Protein AF-A0A0F9SIY9-F1 (afdb_monomer_lite)

Sequence (123 aa):
MNRGTLQSNPRPRRVAKISLRRLQAEVAPWSAHNFPGLTSADNLIGVTEELGELAHAHLKHHQGRLTNEEYSALAQDAIGDILVFLAGYCNSRGFDLEALTAKVWDEVKRRDYTSGKKIVRPA

Organism: NCBI:txid412755

Secondary structure (DSSP, 8-state):
--------PPPPP--PPP-HHHHHHHHHHHHHHHSTT--HHHHHHHHHHHHHHHHHHHHHHHTT-S-HHHHHHHHHHHHHHHHHHHHHHHHHHT--HHHHHHHHHHHHTT-BTTTTBS-----

pLDDT: mean 89.0, std 16.75, range [40.06, 98.88]

Radius of gyration: 21.29 Å; chains: 1; bounding box: 70×49×48 Å

Structure (mmCIF, N/CA/C/O backbone):
data_AF-A0A0F9SIY9-F1
#
_entry.id   AF-A0A0F9SIY9-F1
#
loop_
_atom_site.group_PDB
_atom_site.id
_atom_site.type_symbol
_atom_site.label_atom_id
_atom_site.label_alt_id
_atom_site.label_comp_id
_atom_site.label_asym_id
_atom_site.label_entity_id
_atom_site.label_seq_id
_atom_site.pdbx_PDB_ins_code
_atom_site.Cartn_x
_atom_site.Cartn_y
_atom_site.Cartn_z
_atom_site.occupancy
_atom_site.B_iso_or_equiv
_atom_site.auth_seq_id
_atom_site.auth_comp_id
_atom_site.auth_asym_id
_atom_site.auth_atom_id
_atom_site.pdbx_PDB_model_num
ATOM 1 N N . MET A 1 1 ? 57.031 -4.741 25.112 1.00 43.06 1 MET A N 1
ATOM 2 C CA . MET A 1 1 ? 56.178 -4.270 23.996 1.00 43.06 1 MET A CA 1
ATOM 3 C C . MET A 1 1 ? 54.778 -4.826 24.210 1.00 43.06 1 MET A C 1
ATOM 5 O O . MET A 1 1 ? 54.648 -6.006 24.501 1.00 43.06 1 MET A O 1
ATOM 9 N N . ASN A 1 2 ? 53.777 -3.948 24.248 1.00 40.06 2 ASN A N 1
ATOM 10 C CA . ASN A 1 2 ? 52.494 -4.152 24.924 1.00 40.06 2 ASN A CA 1
ATOM 11 C C . ASN A 1 2 ? 51.360 -4.414 23.908 1.00 40.06 2 ASN A C 1
ATOM 13 O O . ASN A 1 2 ? 51.192 -3.631 22.983 1.00 40.06 2 ASN A O 1
ATOM 17 N N . ARG A 1 3 ? 50.622 -5.512 24.134 1.00 46.97 3 ARG A N 1
ATOM 18 C CA . ARG A 1 3 ? 49.216 -5.833 23.790 1.00 46.97 3 ARG A CA 1
ATOM 19 C C . ARG A 1 3 ? 48.651 -5.351 22.441 1.00 46.97 3 ARG A C 1
ATOM 21 O O . ARG A 1 3 ? 48.157 -4.235 22.326 1.00 46.97 3 ARG A O 1
ATOM 28 N N . GLY A 1 4 ? 48.563 -6.280 21.486 1.00 42.06 4 GLY A N 1
ATOM 29 C CA . GLY A 1 4 ? 47.621 -6.194 20.368 1.00 42.06 4 GLY A CA 1
ATOM 30 C C . GLY A 1 4 ? 46.188 -6.412 20.859 1.00 42.06 4 GLY A C 1
ATOM 31 O O . GLY A 1 4 ? 45.851 -7.472 21.384 1.00 42.06 4 GLY A O 1
ATOM 32 N N . THR A 1 5 ? 45.356 -5.388 20.731 1.00 51.88 5 THR A N 1
ATOM 33 C CA . THR A 1 5 ? 43.915 -5.437 20.970 1.00 51.88 5 THR A CA 1
ATOM 34 C C . THR A 1 5 ? 43.235 -6.227 19.852 1.00 51.88 5 THR A C 1
ATOM 36 O O . THR A 1 5 ? 43.220 -5.812 18.696 1.00 51.88 5 THR A O 1
ATOM 39 N N . LEU A 1 6 ? 42.649 -7.374 20.202 1.00 51.16 6 LEU A N 1
ATOM 40 C CA . LEU A 1 6 ? 41.670 -8.070 19.368 1.00 51.16 6 LEU A CA 1
ATOM 41 C C . LEU A 1 6 ? 40.463 -7.143 19.179 1.00 51.16 6 LEU A C 1
ATOM 43 O O . LEU A 1 6 ? 39.681 -6.944 20.109 1.00 51.16 6 LEU A O 1
ATOM 47 N N . GLN A 1 7 ? 40.318 -6.559 17.988 1.00 54.00 7 GLN A N 1
ATOM 48 C CA . GLN A 1 7 ? 39.063 -5.935 17.580 1.00 54.00 7 GLN A CA 1
ATOM 49 C C . GLN A 1 7 ? 38.010 -7.041 17.480 1.00 54.00 7 GLN A C 1
ATOM 51 O O . GLN A 1 7 ? 38.071 -7.913 16.613 1.00 54.00 7 GLN A O 1
ATOM 56 N N . SER A 1 8 ? 37.067 -7.041 18.418 1.00 55.59 8 SER A N 1
ATOM 57 C CA . SER A 1 8 ? 35.898 -7.902 18.364 1.00 55.59 8 SER A CA 1
ATOM 58 C C . SER A 1 8 ? 35.028 -7.466 17.189 1.00 55.59 8 SER A C 1
ATOM 60 O O . SER A 1 8 ? 34.493 -6.360 17.151 1.00 55.59 8 SER A O 1
ATOM 62 N N . ASN A 1 9 ? 34.899 -8.355 16.209 1.00 52.03 9 ASN A N 1
ATOM 63 C CA . ASN A 1 9 ? 34.002 -8.170 15.078 1.00 52.03 9 ASN A CA 1
ATOM 64 C C . ASN A 1 9 ? 32.560 -8.050 15.622 1.00 52.03 9 ASN A C 1
ATOM 66 O O . ASN A 1 9 ? 32.114 -8.967 16.329 1.00 52.03 9 ASN A O 1
ATOM 70 N N . PRO A 1 10 ? 31.822 -6.950 15.380 1.00 61.59 10 PRO A N 1
ATOM 71 C CA . PRO A 1 10 ? 30.460 -6.828 15.878 1.00 61.59 10 PRO A CA 1
ATOM 72 C C . PRO A 1 10 ? 29.599 -7.907 15.219 1.00 61.59 10 PRO A C 1
ATOM 74 O O . PRO A 1 10 ? 29.568 -8.040 13.996 1.00 61.59 10 PRO A O 1
ATOM 77 N N . ARG A 1 11 ? 28.906 -8.711 16.036 1.00 55.41 11 ARG A N 1
ATOM 78 C CA . ARG A 1 11 ? 27.967 -9.716 15.521 1.00 55.41 11 ARG A CA 1
ATOM 79 C C . ARG A 1 11 ? 26.933 -9.007 14.640 1.00 55.41 11 ARG A C 1
ATOM 81 O O . ARG A 1 11 ? 26.441 -7.953 15.056 1.00 55.41 11 ARG A O 1
ATOM 88 N N . PRO A 1 12 ? 26.564 -9.570 13.477 1.00 56.28 12 PRO A N 1
ATOM 89 C CA . PRO A 1 12 ? 25.530 -8.982 12.639 1.00 56.28 12 PRO A CA 1
ATOM 90 C C . PRO A 1 12 ? 24.263 -8.799 13.477 1.00 56.28 12 PRO A C 1
ATOM 92 O O . PRO A 1 12 ? 23.778 -9.746 14.107 1.00 56.28 12 PRO A O 1
ATOM 95 N N . ARG A 1 13 ? 23.755 -7.559 13.539 1.00 62.22 13 ARG A N 1
ATOM 96 C CA . ARG A 1 13 ? 22.482 -7.265 14.202 1.00 62.22 13 ARG A CA 1
ATOM 97 C C . ARG A 1 13 ? 21.427 -8.143 13.543 1.00 62.22 13 ARG A C 1
ATOM 99 O O . ARG A 1 13 ? 21.188 -8.036 12.344 1.00 62.22 13 ARG A O 1
ATOM 106 N N . ARG A 1 14 ? 20.805 -9.024 14.325 1.00 61.53 14 ARG A N 1
ATOM 107 C CA . ARG A 1 14 ? 19.662 -9.816 13.877 1.00 61.53 14 ARG A CA 1
ATOM 108 C C . ARG A 1 14 ? 18.546 -8.828 13.548 1.00 61.53 14 ARG A C 1
ATOM 110 O O . ARG A 1 14 ? 17.903 -8.317 14.461 1.00 61.53 14 ARG A O 1
ATOM 117 N N . VAL A 1 15 ? 18.362 -8.516 12.266 1.00 62.44 15 VAL A N 1
ATOM 118 C CA . VAL A 1 15 ? 17.237 -7.697 11.813 1.00 62.44 15 VAL A CA 1
ATOM 119 C C . VAL A 1 15 ? 15.981 -8.477 12.180 1.00 62.44 15 VAL A C 1
ATOM 121 O O . VAL A 1 15 ? 15.749 -9.588 11.699 1.00 62.44 15 VAL A O 1
ATOM 124 N N . ALA A 1 16 ? 15.236 -7.966 13.154 1.00 68.75 16 ALA A N 1
ATOM 125 C CA . ALA A 1 16 ? 14.038 -8.630 13.629 1.00 68.75 16 ALA A CA 1
ATOM 126 C C . ALA A 1 16 ? 13.007 -8.622 12.495 1.00 68.75 16 ALA A C 1
ATOM 128 O O . ALA A 1 16 ? 12.701 -7.552 11.973 1.00 68.75 16 ALA A O 1
ATOM 129 N N . LYS A 1 17 ? 12.482 -9.798 12.122 1.00 85.00 17 LYS A N 1
ATOM 130 C CA . LYS A 1 17 ? 11.494 -9.946 11.042 1.00 85.00 17 LYS A CA 1
ATOM 131 C C . LYS A 1 17 ? 10.342 -8.949 11.234 1.00 85.00 17 LYS A C 1
ATOM 133 O O . LYS A 1 17 ? 9.800 -8.844 12.339 1.00 85.00 17 LYS A O 1
ATOM 138 N N . ILE A 1 18 ? 9.997 -8.222 10.176 1.00 91.06 18 ILE A N 1
ATOM 139 C CA . ILE A 1 18 ? 8.834 -7.335 10.152 1.00 91.06 18 ILE A CA 1
ATOM 140 C C . ILE A 1 18 ? 7.605 -8.145 9.722 1.00 91.06 18 ILE A C 1
ATOM 142 O O . ILE A 1 18 ? 7.677 -8.930 8.778 1.00 91.06 18 ILE A O 1
ATOM 146 N N . SER A 1 19 ? 6.506 -8.013 10.461 1.00 96.50 19 SER A N 1
ATOM 147 C CA . SER A 1 19 ? 5.178 -8.488 10.052 1.00 96.50 19 SER A CA 1
ATOM 148 C C . SER A 1 19 ? 4.328 -7.279 9.658 1.00 96.50 19 SER A C 1
ATOM 150 O O . SER A 1 19 ? 4.681 -6.155 10.019 1.00 96.50 19 SER A O 1
ATOM 152 N N . LEU A 1 20 ? 3.209 -7.478 8.959 1.00 97.81 20 LEU A N 1
ATOM 153 C CA . LEU A 1 20 ? 2.334 -6.361 8.578 1.00 97.81 20 LEU A CA 1
ATOM 154 C C . LEU A 1 20 ? 1.754 -5.668 9.813 1.00 97.81 20 LEU A C 1
ATOM 156 O O . LEU A 1 20 ? 1.711 -4.442 9.875 1.00 97.81 20 LEU A O 1
ATOM 160 N N . ARG A 1 21 ? 1.399 -6.444 10.842 1.00 97.12 21 ARG A N 1
ATOM 161 C CA . ARG A 1 21 ? 0.941 -5.891 12.119 1.00 97.12 21 ARG A CA 1
ATOM 162 C C . ARG A 1 21 ? 2.041 -5.099 12.823 1.00 97.12 21 ARG A C 1
ATOM 164 O O . ARG A 1 21 ? 1.769 -4.046 13.391 1.00 97.12 21 ARG A O 1
ATOM 171 N N . ARG A 1 22 ? 3.286 -5.585 12.779 1.00 97.25 22 ARG A N 1
ATOM 172 C CA . ARG A 1 22 ? 4.429 -4.869 13.356 1.00 97.25 22 ARG A CA 1
ATOM 173 C C . ARG A 1 22 ? 4.728 -3.570 12.609 1.00 97.25 22 ARG A C 1
ATOM 175 O O . ARG A 1 22 ? 4.907 -2.553 13.264 1.00 97.25 22 ARG A O 1
ATOM 182 N N . LEU A 1 23 ? 4.732 -3.596 11.276 1.00 97.81 23 LEU A N 1
ATOM 183 C CA . LEU A 1 23 ? 4.870 -2.394 10.451 1.00 97.81 23 LEU A CA 1
ATOM 184 C C . LEU A 1 23 ? 3.804 -1.364 10.836 1.00 97.81 23 LEU A C 1
ATOM 186 O O . LEU A 1 23 ? 4.129 -0.231 11.174 1.00 97.81 23 LEU A O 1
ATOM 190 N N . GLN A 1 24 ? 2.539 -1.786 10.873 1.00 98.38 24 GLN A N 1
ATOM 191 C CA . GLN A 1 24 ? 1.424 -0.927 11.255 1.00 98.38 24 GLN A CA 1
ATOM 192 C C . GLN A 1 24 ? 1.591 -0.326 12.661 1.00 98.38 24 GLN A C 1
ATOM 194 O O . GLN A 1 24 ? 1.355 0.871 12.843 1.00 98.38 24 GLN A O 1
ATOM 199 N N . ALA A 1 25 ? 2.045 -1.121 13.633 1.00 97.94 25 ALA A N 1
ATOM 200 C CA . ALA A 1 25 ? 2.299 -0.664 14.997 1.00 97.94 25 ALA A CA 1
ATOM 201 C C . ALA A 1 25 ? 3.473 0.326 15.108 1.00 97.94 25 ALA A C 1
ATOM 203 O O . ALA A 1 25 ? 3.432 1.203 15.966 1.00 97.94 25 ALA A O 1
ATOM 204 N N . GLU A 1 26 ? 4.503 0.203 14.266 1.00 98.19 26 GLU A N 1
ATOM 205 C CA . GLU A 1 26 ? 5.652 1.121 14.242 1.00 98.19 26 GLU A CA 1
ATOM 206 C C . GLU A 1 26 ? 5.317 2.435 13.507 1.00 98.19 26 GLU A C 1
ATOM 208 O O . GLU A 1 26 ? 5.698 3.512 13.969 1.00 98.19 26 GLU A O 1
ATOM 213 N N . VAL A 1 27 ? 4.530 2.372 12.424 1.00 98.19 27 VAL A N 1
ATOM 214 C CA . VAL A 1 27 ? 4.089 3.552 11.654 1.00 98.19 27 VAL A CA 1
ATOM 215 C C . VAL A 1 27 ? 3.175 4.464 12.475 1.00 98.19 27 VAL A C 1
ATOM 217 O O . VAL A 1 27 ? 3.295 5.682 12.373 1.00 98.19 27 VAL A O 1
ATOM 220 N N . ALA A 1 28 ? 2.285 3.913 13.307 1.00 97.56 28 ALA A N 1
ATOM 221 C CA . ALA A 1 28 ? 1.313 4.698 14.076 1.00 97.56 28 ALA A CA 1
ATOM 222 C C . ALA A 1 28 ? 1.944 5.819 14.938 1.00 97.56 28 ALA A C 1
ATOM 224 O O . ALA A 1 28 ? 1.617 6.988 14.713 1.00 97.56 28 ALA A O 1
ATOM 225 N N . PRO A 1 29 ? 2.846 5.530 15.901 1.00 98.12 29 PRO A N 1
ATOM 226 C CA . PRO A 1 29 ? 3.448 6.568 16.736 1.00 98.12 29 PRO A CA 1
ATOM 227 C C . PRO A 1 29 ? 4.396 7.478 15.949 1.00 98.12 29 PRO A C 1
ATOM 229 O O . PRO A 1 29 ? 4.481 8.668 16.247 1.00 98.12 29 PRO A O 1
ATOM 232 N N . TRP A 1 30 ? 5.087 6.948 14.936 1.00 98.31 30 TRP 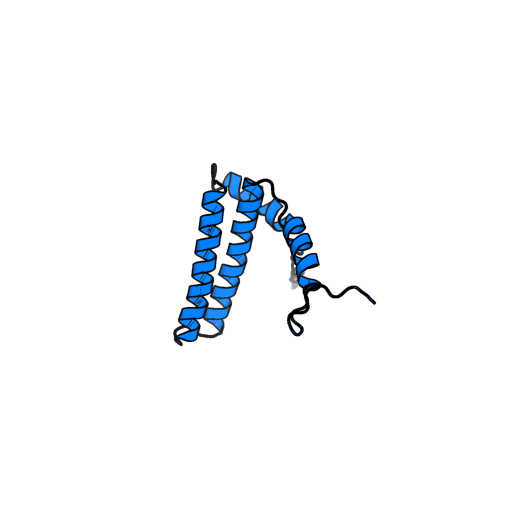A N 1
ATOM 233 C CA . TRP A 1 30 ? 5.970 7.748 14.090 1.00 98.31 30 TRP A CA 1
ATOM 234 C C . TRP A 1 30 ? 5.181 8.787 13.285 1.00 98.31 30 TRP A C 1
ATOM 236 O O . TRP A 1 30 ? 5.529 9.967 13.292 1.00 98.31 30 TRP A O 1
ATOM 246 N N . SER A 1 31 ? 4.082 8.379 12.652 1.00 97.75 31 SER A N 1
ATOM 247 C CA . SER A 1 31 ? 3.220 9.272 11.876 1.00 97.75 31 SER A CA 1
ATOM 248 C C . SER A 1 31 ? 2.548 10.313 12.773 1.00 97.75 31 SER A C 1
ATOM 250 O O . SER A 1 31 ? 2.587 11.498 12.458 1.00 97.75 31 SER A O 1
ATOM 252 N N . ALA A 1 32 ? 2.042 9.910 13.945 1.00 97.38 32 ALA A N 1
ATOM 253 C CA . ALA A 1 32 ? 1.441 10.835 14.907 1.00 97.38 32 ALA A CA 1
ATOM 254 C C . ALA A 1 32 ? 2.420 11.919 15.395 1.00 97.38 32 ALA A C 1
ATOM 256 O O . ALA A 1 32 ? 2.006 13.047 15.661 1.00 97.38 32 ALA A O 1
ATOM 257 N N . HIS A 1 33 ? 3.709 11.585 15.511 1.00 98.12 33 HIS A N 1
ATOM 258 C CA . HIS A 1 33 ? 4.749 12.534 15.899 1.00 98.12 33 HIS A CA 1
ATOM 259 C C . HIS A 1 33 ? 5.122 13.503 14.768 1.00 98.12 33 HIS A C 1
ATOM 261 O O . HIS A 1 33 ? 5.236 14.701 15.011 1.00 98.12 33 HIS A O 1
ATOM 267 N N . ASN A 1 34 ? 5.323 12.992 13.549 1.00 98.00 34 ASN A N 1
ATOM 268 C CA . ASN A 1 34 ? 5.864 13.781 12.436 1.00 98.00 34 ASN A CA 1
ATOM 269 C C . ASN A 1 34 ? 4.787 14.536 11.642 1.00 98.00 34 ASN A C 1
ATOM 271 O O . ASN A 1 34 ? 5.058 15.605 11.102 1.00 98.00 34 ASN A O 1
ATOM 275 N N . PHE A 1 35 ? 3.569 13.997 11.583 1.00 96.81 35 PHE A N 1
ATOM 276 C CA . PHE A 1 35 ? 2.468 14.511 10.767 1.00 96.81 35 PHE A CA 1
ATOM 277 C C . PHE A 1 35 ? 1.179 14.590 11.598 1.00 96.81 35 PHE A C 1
ATOM 279 O O . PHE A 1 35 ? 0.213 13.862 11.342 1.00 96.81 35 PHE A O 1
ATOM 286 N N . PRO A 1 36 ? 1.139 15.444 12.635 1.00 95.94 36 PRO A N 1
ATOM 287 C CA . PRO A 1 36 ? -0.057 15.590 13.451 1.00 95.94 36 PRO A CA 1
ATOM 288 C C . PRO A 1 36 ? -1.242 16.028 12.579 1.00 95.94 36 PRO A C 1
ATOM 290 O O . PRO A 1 36 ? -1.171 17.028 11.870 1.00 95.94 36 PRO A O 1
ATOM 293 N N . GLY A 1 37 ? -2.342 15.273 12.642 1.00 94.31 37 GLY A N 1
ATOM 294 C CA . GLY A 1 37 ? -3.548 15.538 11.849 1.00 94.31 37 GLY A CA 1
ATOM 295 C C . GLY A 1 37 ? -3.594 14.858 10.477 1.00 94.31 37 GLY A C 1
ATOM 296 O O . GLY A 1 37 ? -4.572 15.066 9.762 1.00 94.31 37 GLY A O 1
ATOM 297 N N . LEU A 1 38 ? -2.603 14.026 10.126 1.00 96.62 38 LEU A N 1
ATOM 298 C CA . LEU A 1 38 ? -2.626 13.225 8.900 1.00 96.62 38 LEU A CA 1
ATOM 299 C C . LEU A 1 38 ? -3.906 12.378 8.826 1.00 96.62 38 LEU A C 1
ATOM 301 O O . LEU A 1 38 ? -4.217 11.596 9.731 1.00 96.62 38 LEU A O 1
ATOM 305 N N . THR A 1 39 ? -4.658 12.524 7.740 1.00 97.94 39 THR A N 1
ATOM 306 C CA . THR A 1 39 ? -5.935 11.834 7.558 1.00 97.94 39 THR A CA 1
ATOM 307 C C . THR A 1 39 ? -5.761 10.500 6.831 1.00 97.94 39 THR A C 1
ATOM 309 O O . THR A 1 39 ? -4.725 10.194 6.236 1.00 97.94 39 THR A O 1
ATOM 312 N N . SER A 1 40 ? -6.820 9.682 6.810 1.00 98.25 40 SER A N 1
ATOM 313 C CA . SER A 1 40 ? -6.837 8.505 5.934 1.00 98.25 40 SER A CA 1
ATOM 314 C C . SER A 1 40 ? -6.777 8.881 4.450 1.00 98.25 40 SER A C 1
ATOM 316 O O . SER A 1 40 ? -6.316 8.080 3.650 1.00 98.25 40 SER A O 1
ATOM 318 N N . ALA A 1 41 ? -7.278 10.058 4.061 1.00 98.56 41 ALA A N 1
ATOM 319 C CA . ALA A 1 41 ? -7.248 10.477 2.662 1.00 98.56 41 ALA A CA 1
ATOM 320 C C . ALA A 1 41 ? -5.814 10.800 2.225 1.00 98.56 41 ALA A C 1
ATOM 322 O O . ALA A 1 41 ? -5.393 10.337 1.171 1.00 98.56 41 ALA A O 1
ATOM 323 N N . ASP A 1 42 ? -5.049 11.481 3.080 1.00 98.50 42 ASP A N 1
ATOM 324 C CA . ASP A 1 42 ? -3.640 11.800 2.825 1.00 98.50 42 ASP A CA 1
ATOM 325 C C . ASP A 1 42 ? -2.798 10.529 2.665 1.00 98.50 42 ASP A C 1
ATOM 327 O O . ASP A 1 42 ? -2.029 10.403 1.719 1.00 98.50 42 ASP A O 1
ATOM 331 N N . ASN A 1 43 ? -3.015 9.525 3.524 1.00 98.56 43 ASN A N 1
ATOM 332 C CA . ASN A 1 43 ? -2.345 8.230 3.377 1.00 98.56 43 ASN A CA 1
ATOM 333 C C . ASN A 1 43 ? -2.726 7.512 2.072 1.00 98.56 43 ASN A C 1
ATOM 335 O O . ASN A 1 43 ? -1.878 6.881 1.453 1.00 98.56 43 ASN A O 1
ATOM 339 N N . LEU A 1 44 ? -3.989 7.595 1.634 1.00 98.75 44 LEU A N 1
ATOM 340 C CA . LEU A 1 44 ? -4.413 6.993 0.363 1.00 98.75 44 LEU A CA 1
ATOM 341 C C . LEU A 1 44 ? -3.805 7.712 -0.850 1.00 98.75 44 LEU A C 1
ATOM 343 O O . LEU A 1 44 ? -3.490 7.064 -1.850 1.00 98.75 44 LEU A O 1
ATOM 347 N N . ILE A 1 45 ? -3.640 9.034 -0.761 1.00 98.75 45 ILE A N 1
ATOM 348 C CA . ILE A 1 45 ? -2.906 9.819 -1.756 1.00 98.75 45 ILE A CA 1
ATOM 349 C C . ILE A 1 45 ? -1.457 9.330 -1.813 1.00 98.75 45 ILE A C 1
ATOM 351 O O . ILE A 1 45 ? -1.011 8.992 -2.904 1.00 98.75 45 ILE A O 1
ATOM 355 N N . GLY A 1 46 ? -0.795 9.159 -0.663 1.00 98.56 46 GLY A N 1
ATOM 356 C CA . GLY A 1 46 ? 0.551 8.578 -0.589 1.00 98.56 46 GLY A CA 1
ATOM 357 C C . GLY A 1 46 ? 0.637 7.199 -1.251 1.00 98.56 46 GLY A C 1
ATOM 358 O O . GLY A 1 46 ? 1.447 6.997 -2.142 1.00 98.56 46 GLY A O 1
ATOM 359 N N . VAL A 1 47 ? -0.288 6.272 -0.957 1.00 98.81 47 VAL A N 1
ATOM 360 C CA . VAL A 1 47 ? -0.341 4.966 -1.662 1.00 98.81 47 VAL A CA 1
ATOM 361 C C . VAL A 1 47 ? -0.418 5.131 -3.188 1.00 98.81 47 VAL A C 1
ATOM 363 O O . VAL A 1 47 ? 0.168 4.345 -3.932 1.00 98.81 47 VAL A O 1
ATOM 366 N N . THR A 1 48 ? -1.171 6.122 -3.667 1.00 98.88 48 THR A N 1
ATOM 367 C CA . THR A 1 48 ? -1.355 6.369 -5.105 1.00 98.88 48 THR A CA 1
ATOM 368 C C . THR A 1 48 ? -0.105 6.970 -5.745 1.00 98.88 48 THR A C 1
ATOM 370 O O . THR A 1 48 ? 0.227 6.607 -6.873 1.00 98.88 48 THR A O 1
ATOM 373 N N . GLU A 1 49 ? 0.580 7.863 -5.035 1.00 98.81 49 GLU A N 1
ATOM 374 C CA . GLU A 1 49 ? 1.857 8.451 -5.442 1.00 98.81 49 GLU A CA 1
ATOM 375 C C . GLU A 1 49 ? 2.910 7.360 -5.643 1.00 98.81 49 GLU A C 1
ATOM 377 O O . GLU A 1 49 ? 3.419 7.212 -6.755 1.00 98.81 49 GLU A O 1
ATOM 382 N N . GLU A 1 50 ? 3.100 6.495 -4.644 1.00 98.81 50 GLU A N 1
ATOM 383 C CA . GLU A 1 50 ? 4.087 5.410 -4.707 1.00 98.81 50 GLU A CA 1
ATOM 384 C C . GLU A 1 50 ? 3.751 4.356 -5.769 1.00 98.81 50 GLU A C 1
ATOM 386 O O . GLU A 1 50 ? 4.621 3.817 -6.458 1.00 98.81 50 GLU A O 1
ATOM 391 N N . LEU A 1 51 ? 2.460 4.086 -5.991 1.00 98.88 51 LEU A N 1
ATOM 392 C CA . LEU A 1 51 ? 2.033 3.258 -7.120 1.00 98.88 51 LEU A CA 1
ATOM 393 C C . LEU A 1 51 ? 2.392 3.907 -8.469 1.00 98.88 51 LEU A C 1
ATOM 395 O O . LEU A 1 51 ? 2.771 3.208 -9.414 1.00 98.88 51 LEU A O 1
ATOM 399 N N . GLY A 1 52 ? 2.273 5.232 -8.566 1.00 98.81 52 GLY A N 1
ATOM 400 C CA . GLY A 1 52 ? 2.705 6.014 -9.719 1.00 98.81 52 GLY A CA 1
ATOM 401 C C . GLY A 1 52 ? 4.216 5.942 -9.934 1.00 98.81 52 GLY A C 1
ATOM 402 O O . GLY A 1 52 ? 4.654 5.765 -11.073 1.00 98.81 52 GLY A O 1
ATOM 403 N N . GLU A 1 53 ? 5.008 6.002 -8.865 1.00 98.81 53 GLU A N 1
ATOM 404 C CA . GLU A 1 53 ? 6.464 5.843 -8.921 1.00 98.81 53 GLU A CA 1
ATOM 405 C C . GLU A 1 53 ? 6.871 4.455 -9.420 1.00 98.81 53 GLU A C 1
ATOM 407 O O . GLU A 1 53 ? 7.666 4.341 -10.360 1.00 98.81 53 GLU A O 1
ATOM 412 N N . LEU A 1 54 ? 6.245 3.399 -8.891 1.00 98.81 54 LEU A N 1
ATOM 413 C CA . LEU A 1 54 ? 6.451 2.030 -9.361 1.00 98.81 54 LEU A CA 1
ATOM 414 C C . LEU A 1 54 ? 6.118 1.896 -10.856 1.00 98.81 54 LEU A C 1
ATOM 416 O O . LEU A 1 54 ? 6.905 1.349 -11.637 1.00 98.81 54 LEU A O 1
ATOM 420 N N . ALA A 1 55 ? 4.974 2.435 -11.287 1.00 98.81 55 ALA A N 1
ATOM 421 C CA . ALA A 1 55 ? 4.587 2.443 -12.696 1.00 98.81 55 ALA A CA 1
ATOM 422 C C . ALA A 1 55 ? 5.593 3.219 -13.565 1.00 98.81 55 ALA A C 1
ATOM 424 O O . ALA A 1 55 ? 5.933 2.792 -14.674 1.00 98.81 55 ALA A O 1
ATOM 425 N N . HIS A 1 56 ? 6.110 4.338 -13.063 1.00 98.56 56 HIS A N 1
ATOM 426 C CA . HIS A 1 56 ? 7.089 5.161 -13.760 1.00 98.56 56 HIS A CA 1
ATOM 427 C C . HIS A 1 56 ? 8.451 4.462 -13.883 1.00 98.56 56 HIS A C 1
ATOM 429 O O . HIS A 1 56 ? 9.078 4.551 -14.944 1.00 98.56 56 HIS A O 1
ATOM 435 N N . ALA A 1 57 ? 8.889 3.726 -12.856 1.00 98.69 57 ALA A N 1
ATOM 436 C CA . ALA A 1 57 ? 10.092 2.897 -12.906 1.00 98.69 57 ALA A CA 1
ATOM 437 C C . ALA A 1 57 ? 9.975 1.830 -14.008 1.00 98.69 57 ALA A C 1
ATOM 439 O O . ALA A 1 57 ? 10.862 1.718 -14.858 1.00 98.69 57 ALA A O 1
ATOM 440 N N . HIS A 1 58 ? 8.842 1.123 -14.075 1.00 98.75 58 HIS A N 1
ATOM 441 C CA . HIS A 1 58 ? 8.557 0.173 -15.154 1.00 98.75 58 HIS A CA 1
ATOM 442 C C . HIS A 1 58 ? 8.557 0.830 -16.538 1.00 98.75 58 HIS A C 1
ATOM 444 O O . HIS A 1 58 ? 9.181 0.312 -17.465 1.00 98.75 58 HIS A O 1
ATOM 450 N N . LEU A 1 59 ? 7.883 1.975 -16.689 1.00 98.75 59 LEU A N 1
ATOM 451 C CA . LEU A 1 59 ? 7.814 2.697 -17.959 1.00 98.75 59 LEU A CA 1
ATOM 452 C C . LEU A 1 59 ? 9.207 3.107 -18.444 1.00 98.75 59 LEU A C 1
ATOM 454 O O . LEU A 1 59 ? 9.560 2.861 -19.597 1.00 98.75 59 LEU A O 1
ATOM 458 N N . LYS A 1 60 ? 10.012 3.716 -17.569 1.00 98.62 60 LYS A N 1
ATOM 459 C CA . LYS A 1 60 ? 11.366 4.158 -17.912 1.00 98.62 60 LYS A CA 1
ATOM 460 C C . LYS A 1 60 ? 12.276 2.979 -18.244 1.00 98.62 60 LYS A C 1
ATOM 462 O O . LYS A 1 60 ? 13.046 3.072 -19.197 1.00 98.62 60 LYS A O 1
ATOM 467 N N . HIS A 1 61 ? 12.164 1.870 -17.516 1.00 98.62 61 HIS A N 1
ATOM 468 C CA . HIS A 1 61 ? 12.915 0.659 -17.827 1.00 98.62 61 HIS A CA 1
ATOM 469 C C . HIS A 1 61 ? 12.521 0.080 -19.194 1.00 98.62 61 HIS A C 1
ATOM 471 O O . HIS A 1 61 ? 13.387 -0.176 -20.027 1.00 98.62 61 HIS A O 1
ATOM 477 N N . HIS A 1 62 ? 11.219 -0.020 -19.481 1.00 98.38 62 HIS A N 1
ATOM 478 C CA . HIS A 1 62 ? 10.710 -0.474 -20.778 1.00 98.38 62 HIS A CA 1
ATOM 479 C C . HIS A 1 62 ? 11.169 0.417 -21.947 1.00 98.38 62 HIS A C 1
ATOM 481 O O . HIS A 1 62 ? 11.425 -0.075 -23.041 1.00 98.38 62 HIS A O 1
ATOM 487 N N . GLN A 1 63 ? 11.325 1.723 -21.710 1.00 98.62 63 GLN A N 1
ATOM 488 C CA . GLN A 1 63 ? 11.866 2.687 -22.675 1.00 98.62 63 GLN A CA 1
ATOM 489 C C . GLN A 1 63 ? 13.401 2.637 -22.817 1.00 98.62 63 GLN A C 1
ATOM 491 O O . GLN A 1 63 ? 13.963 3.449 -23.550 1.00 98.62 63 GLN A O 1
ATOM 496 N N . GLY A 1 64 ? 14.094 1.746 -22.099 1.00 98.44 64 GLY A N 1
ATOM 497 C CA . GLY A 1 64 ? 15.558 1.662 -22.098 1.00 98.44 64 GLY A CA 1
ATOM 498 C C . GLY A 1 64 ? 16.249 2.840 -21.403 1.00 98.44 64 GLY A C 1
ATOM 499 O O . GLY A 1 64 ? 17.405 3.129 -21.696 1.00 98.44 64 GLY A O 1
ATOM 500 N N . ARG A 1 65 ? 15.545 3.552 -20.511 1.00 98.56 65 ARG A N 1
ATOM 501 C CA . ARG A 1 65 ? 16.043 4.749 -19.804 1.00 98.56 65 ARG A CA 1
ATOM 502 C C . ARG A 1 65 ? 16.601 4.463 -18.410 1.00 98.56 65 ARG A C 1
ATOM 504 O O . ARG A 1 65 ? 17.082 5.394 -17.776 1.00 98.56 65 ARG A O 1
ATOM 511 N N . LEU A 1 66 ? 16.480 3.225 -17.935 1.00 98.50 66 LEU A N 1
ATOM 512 C CA . LEU A 1 66 ? 17.028 2.757 -16.662 1.00 98.50 66 LEU A CA 1
ATOM 513 C C . LEU A 1 66 ? 17.773 1.448 -16.883 1.00 98.50 66 LEU A C 1
ATOM 515 O O . LEU A 1 66 ? 17.284 0.579 -17.618 1.00 98.50 66 LEU A O 1
ATOM 519 N N . THR A 1 67 ? 18.898 1.281 -16.193 1.00 98.62 67 THR A N 1
ATOM 520 C CA . THR A 1 67 ? 19.524 -0.035 -16.051 1.00 98.62 67 THR A CA 1
ATOM 521 C C . THR A 1 67 ? 18.634 -0.970 -15.227 1.00 98.62 67 THR A C 1
ATOM 523 O O . THR A 1 67 ? 17.672 -0.543 -14.579 1.00 98.62 67 THR A O 1
ATOM 526 N N . ASN A 1 68 ? 18.944 -2.269 -15.238 1.00 98.56 68 ASN A N 1
ATOM 527 C CA . ASN A 1 68 ? 18.238 -3.239 -14.398 1.00 98.56 68 ASN A CA 1
ATOM 528 C C . ASN A 1 68 ? 18.404 -2.916 -12.908 1.00 98.56 68 ASN A C 1
ATOM 530 O O . ASN A 1 68 ? 17.472 -3.097 -12.127 1.00 98.56 68 ASN A O 1
ATOM 534 N N . GLU A 1 69 ? 19.586 -2.441 -12.519 1.00 98.56 69 GLU A N 1
ATOM 535 C CA . GLU A 1 69 ? 19.920 -2.089 -11.143 1.00 98.56 69 GLU A CA 1
ATOM 536 C C . GLU A 1 69 ? 19.122 -0.866 -10.679 1.00 98.56 69 GLU A C 1
ATOM 538 O O . GLU A 1 69 ? 18.525 -0.907 -9.605 1.00 98.56 69 GLU A O 1
ATOM 543 N N . GLU A 1 70 ? 19.048 0.187 -11.501 1.00 98.50 70 GLU A N 1
ATOM 544 C CA . GLU A 1 70 ? 18.270 1.396 -11.196 1.00 98.50 70 GLU A CA 1
ATOM 545 C C . GLU A 1 70 ? 16.772 1.095 -11.114 1.00 98.50 70 GLU A C 1
ATOM 547 O O . GLU A 1 70 ? 16.108 1.498 -10.160 1.00 98.50 70 GLU A O 1
ATOM 552 N N . TYR A 1 71 ? 16.242 0.344 -12.085 1.00 98.56 71 TYR A N 1
ATOM 553 C CA . TYR A 1 71 ? 14.856 -0.120 -12.060 1.00 98.56 71 TYR A CA 1
ATOM 554 C C . TYR A 1 71 ? 14.558 -0.911 -10.784 1.00 98.56 71 TYR A C 1
ATOM 556 O O . TYR A 1 71 ? 13.567 -0.642 -10.109 1.00 98.56 71 TYR A O 1
ATOM 564 N N . SER A 1 72 ? 15.420 -1.873 -10.448 1.00 98.50 72 SER A N 1
ATOM 565 C CA . SER A 1 72 ? 15.233 -2.736 -9.285 1.00 98.50 72 SER A CA 1
ATOM 566 C C . SER A 1 72 ? 15.254 -1.944 -7.980 1.00 98.50 72 SER A C 1
ATOM 568 O O . SER A 1 72 ? 14.445 -2.222 -7.098 1.00 98.50 72 SER A O 1
ATOM 570 N N . ALA A 1 73 ? 16.135 -0.946 -7.862 1.00 98.50 73 ALA A N 1
ATOM 571 C CA . ALA A 1 73 ? 16.188 -0.069 -6.696 1.00 98.50 73 ALA A CA 1
ATOM 572 C C . ALA A 1 73 ? 14.901 0.759 -6.551 1.00 98.50 73 ALA A C 1
ATOM 574 O O . ALA A 1 73 ? 14.262 0.695 -5.506 1.00 98.50 73 ALA A O 1
ATOM 575 N N . LEU A 1 74 ? 14.480 1.455 -7.614 1.00 98.56 74 LEU A N 1
ATOM 576 C CA . LEU A 1 74 ? 13.273 2.293 -7.602 1.00 98.56 74 LEU A CA 1
ATOM 577 C C . LEU A 1 74 ? 11.998 1.477 -7.358 1.00 98.56 74 LEU A C 1
ATOM 579 O O . LEU A 1 74 ? 11.122 1.894 -6.610 1.00 98.56 74 LEU A O 1
ATOM 583 N N . ALA A 1 75 ? 11.892 0.292 -7.965 1.00 98.69 75 ALA A N 1
ATOM 584 C CA . ALA A 1 75 ? 10.738 -0.574 -7.765 1.00 98.69 75 ALA A CA 1
ATOM 585 C C . ALA A 1 75 ? 10.662 -1.104 -6.325 1.00 98.69 75 ALA A C 1
ATOM 587 O O . ALA A 1 75 ? 9.573 -1.190 -5.765 1.00 98.69 75 ALA A O 1
ATOM 588 N N . GLN A 1 76 ? 11.798 -1.469 -5.719 1.00 98.56 76 GLN A N 1
ATOM 589 C CA . GLN A 1 76 ? 11.832 -1.947 -4.334 1.00 98.56 76 GLN A CA 1
ATOM 590 C C . GLN A 1 76 ? 11.468 -0.851 -3.329 1.00 98.56 76 GLN A C 1
ATOM 592 O O . GLN A 1 76 ? 10.739 -1.147 -2.383 1.00 98.56 76 GLN A O 1
ATOM 597 N N . ASP A 1 77 ? 11.946 0.374 -3.552 1.00 98.62 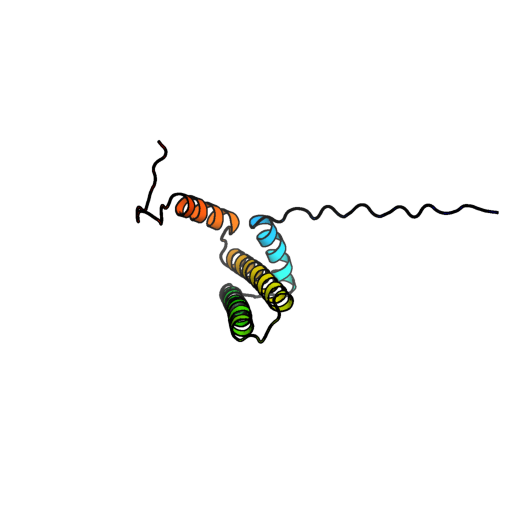77 ASP A N 1
ATOM 598 C CA . ASP A 1 77 ? 11.643 1.546 -2.723 1.00 98.62 77 ASP A CA 1
ATOM 599 C C . ASP A 1 77 ? 10.136 1.837 -2.735 1.00 98.62 77 ASP A C 1
ATOM 601 O O . ASP A 1 77 ? 9.466 1.688 -1.713 1.00 98.62 77 ASP A O 1
ATOM 605 N N . ALA A 1 78 ? 9.568 2.020 -3.933 1.00 98.75 78 ALA A N 1
ATOM 606 C CA . ALA A 1 78 ? 8.141 2.278 -4.114 1.00 98.75 78 ALA A CA 1
ATOM 607 C C . ALA A 1 78 ? 7.252 1.159 -3.533 1.00 98.75 78 ALA A C 1
ATOM 609 O O . ALA A 1 78 ? 6.217 1.421 -2.924 1.00 98.75 78 ALA A O 1
ATOM 610 N N . ILE A 1 79 ? 7.639 -0.120 -3.664 1.00 98.75 79 ILE A N 1
ATOM 611 C CA . ILE A 1 79 ? 6.902 -1.235 -3.034 1.00 98.75 79 ILE A CA 1
ATOM 612 C C . ILE A 1 79 ? 6.919 -1.120 -1.502 1.00 98.75 79 ILE A C 1
ATOM 614 O O . ILE A 1 79 ? 5.912 -1.421 -0.853 1.00 98.75 79 ILE A O 1
ATOM 618 N N . GLY A 1 80 ? 8.052 -0.721 -0.923 1.00 98.25 80 GLY A N 1
ATOM 619 C CA . GLY A 1 80 ? 8.178 -0.463 0.507 1.00 98.25 80 GLY A CA 1
ATOM 620 C C . GLY A 1 80 ? 7.258 0.668 0.960 1.00 98.25 80 GLY A C 1
ATOM 621 O O . GLY A 1 80 ? 6.475 0.477 1.896 1.00 98.25 80 GLY A O 1
ATOM 622 N N . ASP A 1 81 ? 7.285 1.794 0.256 1.00 98.69 81 ASP A N 1
ATOM 623 C CA . ASP A 1 81 ? 6.520 2.984 0.625 1.00 98.69 81 ASP A CA 1
ATOM 624 C C . ASP A 1 81 ? 5.010 2.792 0.445 1.00 98.69 81 ASP A C 1
ATOM 626 O O . ASP A 1 81 ? 4.234 3.184 1.324 1.00 98.69 81 ASP A O 1
ATOM 630 N N . ILE A 1 82 ? 4.575 2.036 -0.575 1.00 98.88 82 ILE A N 1
ATOM 631 C CA . ILE A 1 82 ? 3.180 1.575 -0.696 1.00 98.88 82 ILE A CA 1
ATOM 632 C C . ILE A 1 82 ? 2.721 0.900 0.603 1.00 98.88 82 ILE A C 1
ATOM 634 O O . ILE A 1 82 ? 1.620 1.169 1.091 1.00 98.88 82 ILE A O 1
ATOM 638 N N . LEU A 1 83 ? 3.539 0.014 1.183 1.00 98.56 83 LEU A N 1
ATOM 639 C CA . LEU A 1 83 ? 3.179 -0.696 2.413 1.00 98.56 83 LEU A CA 1
ATOM 640 C C . LEU A 1 83 ? 3.173 0.229 3.634 1.00 98.56 83 LEU A C 1
ATOM 642 O O . LEU A 1 83 ? 2.306 0.070 4.496 1.00 98.56 83 LEU A O 1
ATOM 646 N N . VAL A 1 84 ? 4.100 1.186 3.714 1.00 98.56 84 VAL A N 1
ATOM 647 C CA . VAL A 1 84 ? 4.155 2.180 4.799 1.00 98.56 84 VAL A CA 1
ATOM 648 C C . VAL A 1 84 ? 2.905 3.062 4.782 1.00 98.56 84 VAL A C 1
ATOM 650 O O . VAL A 1 84 ? 2.215 3.163 5.803 1.00 98.56 84 VAL A O 1
ATOM 653 N N . PHE A 1 85 ? 2.548 3.632 3.629 1.00 98.75 85 PHE A N 1
ATOM 654 C CA . PHE A 1 85 ? 1.344 4.453 3.494 1.00 98.75 85 PHE A CA 1
ATOM 655 C C . PHE A 1 85 ? 0.062 3.642 3.680 1.00 98.75 85 PHE A C 1
ATOM 657 O O . PHE A 1 85 ? -0.877 4.112 4.326 1.00 98.75 85 PHE A O 1
ATOM 664 N N . LEU A 1 86 ? 0.012 2.394 3.202 1.00 98.81 86 LEU A N 1
ATOM 665 C CA . LEU A 1 86 ? -1.143 1.524 3.427 1.00 98.81 86 LEU A CA 1
ATOM 666 C C . LEU A 1 86 ? -1.306 1.169 4.913 1.00 98.81 86 LEU A C 1
ATOM 668 O O . LEU A 1 86 ? -2.427 1.124 5.421 1.00 98.81 86 LEU A O 1
ATOM 672 N N . ALA A 1 87 ? -0.205 0.972 5.639 1.00 98.69 87 ALA A N 1
ATOM 673 C CA . ALA A 1 87 ? -0.230 0.785 7.085 1.00 98.69 87 ALA A CA 1
ATOM 674 C C . ALA A 1 87 ? -0.734 2.045 7.816 1.00 98.69 87 ALA A C 1
ATOM 676 O O . ALA A 1 87 ? -1.571 1.937 8.717 1.00 98.69 87 ALA A O 1
ATOM 677 N N . GLY A 1 88 ? -0.295 3.236 7.390 1.00 98.56 88 GLY A N 1
ATOM 678 C CA . GLY A 1 88 ? -0.820 4.521 7.861 1.00 98.56 88 GLY A CA 1
ATOM 679 C C . GLY A 1 88 ? -2.323 4.671 7.604 1.00 98.56 88 GLY A C 1
ATOM 680 O O . GLY A 1 88 ? -3.084 4.980 8.521 1.00 98.56 88 GLY A O 1
ATOM 681 N N . TYR A 1 89 ? -2.779 4.327 6.397 1.00 98.75 89 TYR A N 1
ATOM 682 C CA . TYR A 1 89 ? -4.196 4.300 6.037 1.00 98.75 89 TYR A CA 1
ATOM 683 C C . TYR A 1 89 ? -5.000 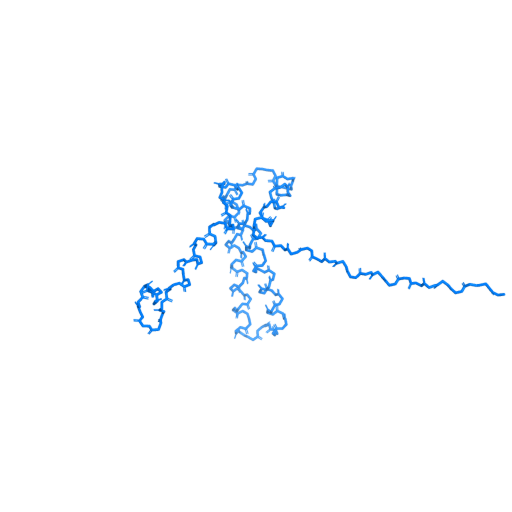3.382 6.966 1.00 98.75 89 TYR A C 1
ATOM 685 O O . TYR A 1 89 ? -6.023 3.790 7.519 1.00 98.75 89 TYR A O 1
ATOM 693 N N . CYS A 1 90 ? -4.531 2.148 7.176 1.00 98.75 90 CYS A N 1
ATOM 694 C CA . CYS A 1 90 ? -5.176 1.189 8.069 1.00 98.75 90 CYS A CA 1
ATOM 695 C C . CYS A 1 90 ? -5.264 1.711 9.508 1.00 98.75 90 CYS A C 1
ATOM 697 O O . CYS A 1 90 ? -6.325 1.587 10.121 1.00 98.75 90 CYS A O 1
ATOM 699 N N . ASN A 1 91 ? -4.216 2.363 10.019 1.00 98.50 91 ASN A N 1
ATOM 700 C CA . ASN A 1 91 ? -4.243 3.011 11.332 1.00 98.50 91 ASN A CA 1
ATOM 701 C C . ASN A 1 91 ? -5.333 4.085 11.423 1.00 98.50 91 ASN A C 1
ATOM 703 O O . ASN A 1 91 ? -6.158 4.035 12.335 1.00 98.50 91 ASN A O 1
ATOM 707 N N . SER A 1 92 ? -5.408 5.000 10.451 1.00 97.44 92 SER A N 1
ATOM 708 C CA . SER A 1 92 ? -6.428 6.060 10.432 1.00 97.44 92 SER A CA 1
ATOM 709 C C . SER A 1 92 ? -7.861 5.528 10.300 1.00 97.44 92 SER A C 1
ATOM 711 O O . SER A 1 92 ? -8.811 6.219 10.662 1.00 97.44 92 SER A O 1
ATOM 713 N N . ARG A 1 93 ? -8.043 4.313 9.767 1.00 98.38 93 ARG A N 1
ATOM 714 C CA . ARG A 1 93 ? -9.355 3.665 9.587 1.00 98.38 93 ARG A CA 1
ATOM 715 C C . ARG A 1 93 ? -9.708 2.645 10.672 1.00 98.38 93 ARG A C 1
ATOM 717 O O . ARG A 1 93 ? -10.831 2.146 10.667 1.00 98.38 93 ARG A O 1
ATOM 724 N N . GLY A 1 94 ? -8.780 2.321 11.573 1.00 97.81 94 GLY A N 1
ATOM 725 C CA . GLY A 1 94 ? -8.957 1.257 12.566 1.00 97.81 94 GLY A CA 1
ATOM 726 C C . GLY A 1 94 ? -8.976 -0.152 11.961 1.00 97.81 94 GLY A C 1
ATOM 727 O O . GLY A 1 94 ? -9.633 -1.045 12.492 1.00 97.81 94 GLY A O 1
ATOM 728 N N . PHE A 1 95 ? -8.304 -0.359 10.829 1.00 98.62 95 PHE A N 1
ATOM 729 C CA . PHE A 1 95 ? -8.219 -1.656 10.158 1.00 98.62 95 PHE A CA 1
ATOM 730 C C . PHE A 1 95 ? -6.955 -2.412 10.579 1.00 98.62 95 PHE A C 1
ATOM 732 O O . PHE A 1 95 ? -5.906 -1.806 10.770 1.00 98.62 95 PHE A O 1
ATOM 739 N N . ASP A 1 96 ? -7.037 -3.741 10.679 1.00 98.44 96 ASP A N 1
ATOM 740 C CA . ASP A 1 96 ? -5.866 -4.610 10.857 1.00 98.44 96 ASP A CA 1
ATOM 741 C C . ASP A 1 96 ? -5.369 -5.070 9.479 1.00 98.44 96 ASP A C 1
ATOM 743 O O . ASP A 1 96 ? -6.008 -5.894 8.815 1.00 98.44 96 ASP A O 1
ATOM 747 N N . LEU A 1 97 ? -4.233 -4.518 9.043 1.00 98.38 97 LEU A N 1
ATOM 748 C CA . LEU A 1 97 ? -3.635 -4.803 7.739 1.00 98.38 97 LEU A CA 1
ATOM 749 C C . LEU A 1 97 ? -3.263 -6.284 7.569 1.00 98.38 97 LEU A C 1
ATOM 751 O O . LEU A 1 97 ? -3.465 -6.863 6.497 1.00 98.38 97 LEU A O 1
ATOM 755 N N . GLU A 1 98 ? -2.740 -6.920 8.616 1.00 98.50 98 GLU A N 1
ATOM 756 C CA . GLU A 1 98 ? -2.318 -8.321 8.572 1.00 98.50 98 GLU A CA 1
ATOM 757 C C . GLU A 1 98 ? -3.525 -9.256 8.474 1.00 98.50 98 GLU A C 1
ATOM 759 O O . GLU A 1 98 ? -3.537 -10.167 7.645 1.00 98.50 98 GLU A O 1
ATOM 764 N N . ALA A 1 99 ? -4.574 -8.990 9.254 1.00 98.12 99 ALA A N 1
ATOM 765 C CA . ALA A 1 99 ? -5.811 -9.762 9.219 1.00 98.12 99 ALA A CA 1
ATOM 766 C C . ALA A 1 99 ? -6.542 -9.616 7.875 1.00 98.12 99 ALA A C 1
ATOM 768 O O . ALA A 1 99 ? -7.019 -10.613 7.326 1.00 98.12 99 ALA A O 1
ATOM 769 N N . LEU A 1 100 ? -6.600 -8.400 7.313 1.00 98.19 100 LEU A N 1
ATOM 770 C CA . LEU A 1 100 ? -7.154 -8.162 5.974 1.00 98.19 100 LEU A CA 1
ATOM 771 C C . LEU A 1 100 ? -6.386 -8.945 4.907 1.00 98.19 100 LEU A C 1
ATOM 773 O O . LEU A 1 100 ? -6.997 -9.621 4.075 1.00 98.19 100 LEU A O 1
ATOM 777 N N . THR A 1 101 ? -5.056 -8.902 4.971 1.00 97.62 101 THR A N 1
ATOM 778 C CA . THR A 1 101 ? -4.188 -9.629 4.040 1.00 97.62 101 THR A CA 1
ATOM 779 C C . THR A 1 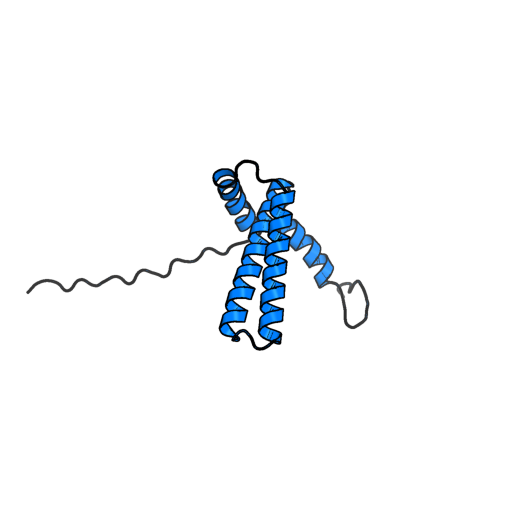101 ? -4.393 -11.136 4.158 1.00 97.62 101 THR A C 1
ATOM 781 O O . THR A 1 101 ? -4.604 -11.800 3.145 1.00 97.62 101 THR A O 1
ATOM 784 N N . ALA A 1 102 ? -4.399 -11.684 5.377 1.00 97.56 102 ALA A N 1
ATOM 785 C CA . ALA A 1 102 ? -4.612 -13.111 5.612 1.00 97.56 102 ALA A CA 1
ATOM 786 C C . ALA A 1 102 ? -5.972 -13.579 5.076 1.00 97.56 102 ALA A C 1
ATOM 788 O O . ALA A 1 102 ? -6.040 -14.575 4.356 1.00 97.56 102 ALA A O 1
ATOM 789 N N . LYS A 1 103 ? -7.041 -12.818 5.350 1.00 97.12 103 LYS A N 1
ATOM 790 C CA . LYS A 1 103 ? -8.391 -13.103 4.849 1.00 97.12 103 LYS A CA 1
ATOM 791 C C . LYS A 1 103 ? -8.427 -13.169 3.320 1.00 97.12 103 LYS A C 1
ATOM 793 O O . LYS A 1 103 ? -8.929 -14.140 2.758 1.00 97.12 103 LYS A O 1
ATOM 798 N N . VAL A 1 104 ? -7.905 -12.143 2.644 1.00 95.75 104 VAL A N 1
ATOM 799 C CA . VAL A 1 104 ? -7.909 -12.086 1.173 1.00 95.75 104 VAL A CA 1
ATOM 800 C C . VAL A 1 104 ? -7.025 -13.185 0.591 1.00 95.75 104 VAL A C 1
ATOM 802 O O . VAL A 1 104 ? -7.426 -13.851 -0.363 1.00 95.75 104 VAL A O 1
ATOM 805 N N . TRP A 1 105 ? -5.851 -13.428 1.175 1.00 95.06 105 TRP A N 1
ATOM 806 C CA . TRP A 1 105 ? -4.953 -14.482 0.715 1.00 95.06 105 TRP A CA 1
ATOM 807 C C . TRP A 1 105 ? -5.582 -15.869 0.835 1.00 95.06 105 TRP A C 1
ATOM 809 O O . TRP A 1 105 ? -5.493 -16.662 -0.102 1.00 95.06 105 TRP A O 1
ATOM 819 N N . ASP A 1 106 ? -6.281 -16.147 1.936 1.00 93.75 106 ASP A N 1
ATOM 820 C CA . ASP A 1 106 ? -7.019 -17.393 2.112 1.00 93.75 106 ASP A CA 1
ATOM 821 C C . ASP A 1 106 ? -8.038 -17.618 0.994 1.00 93.75 106 ASP A C 1
ATOM 823 O O . ASP A 1 106 ? -8.176 -18.739 0.505 1.00 93.75 106 ASP A O 1
ATOM 827 N N . GLU A 1 107 ? -8.730 -16.570 0.555 1.00 90.56 107 GLU A N 1
ATOM 828 C CA . GLU A 1 107 ? -9.650 -16.640 -0.578 1.00 90.56 107 GLU A CA 1
ATOM 829 C C . GLU A 1 107 ? -8.938 -16.812 -1.920 1.00 90.56 107 GLU A C 1
ATOM 831 O O . GLU A 1 107 ? -9.347 -17.652 -2.723 1.00 90.56 107 GLU A O 1
ATOM 836 N N . VAL A 1 108 ? -7.889 -16.029 -2.175 1.00 90.81 108 VAL A N 1
ATOM 837 C CA . VAL A 1 108 ? -7.172 -16.017 -3.457 1.00 90.81 108 VAL A CA 1
ATOM 838 C C . VAL A 1 108 ? -6.454 -17.339 -3.702 1.00 90.81 108 VAL A C 1
ATOM 840 O O . VAL A 1 108 ? -6.568 -17.889 -4.795 1.00 90.81 108 VAL A O 1
ATOM 843 N N . LYS A 1 109 ? -5.793 -17.904 -2.686 1.00 90.50 109 LYS A N 1
ATOM 844 C CA . LYS A 1 109 ? -5.005 -19.139 -2.824 1.00 90.50 109 LYS A CA 1
ATOM 845 C C . LYS A 1 109 ? -5.840 -20.389 -3.138 1.00 90.50 109 LYS A C 1
ATOM 847 O O . LYS A 1 109 ? -5.281 -21.425 -3.472 1.00 90.50 109 LYS A O 1
ATOM 852 N N . ARG A 1 110 ? -7.171 -20.311 -3.020 1.00 88.44 110 ARG A N 1
ATOM 853 C CA . ARG A 1 110 ? -8.110 -21.395 -3.371 1.00 88.44 110 ARG A CA 1
ATOM 854 C C . ARG A 1 110 ? -8.637 -21.320 -4.809 1.00 88.44 110 ARG A C 1
ATOM 856 O O . ARG A 1 110 ? -9.409 -22.194 -5.211 1.00 88.44 110 ARG A O 1
ATOM 863 N N . ARG A 1 111 ? -8.293 -20.268 -5.557 1.00 86.25 111 ARG A N 1
ATOM 864 C CA . ARG A 1 111 ? -8.769 -20.047 -6.928 1.00 86.25 111 ARG A CA 1
ATOM 865 C C . ARG A 1 111 ? -7.894 -20.810 -7.915 1.00 86.25 111 ARG A C 1
ATOM 867 O O . ARG A 1 111 ? -6.672 -20.733 -7.837 1.00 86.25 111 ARG A O 1
ATOM 874 N N . ASP A 1 112 ? -8.523 -21.485 -8.872 1.00 84.56 112 ASP A N 1
ATOM 875 C CA . ASP A 1 112 ? -7.829 -22.072 -10.016 1.00 84.56 112 ASP A CA 1
ATOM 876 C C . ASP A 1 112 ? -8.073 -21.211 -11.259 1.00 84.56 112 ASP A C 1
ATOM 878 O O . ASP A 1 112 ? -9.130 -21.251 -11.896 1.00 84.56 112 ASP A O 1
ATOM 882 N N . TYR A 1 113 ? -7.061 -20.417 -11.594 1.00 79.94 113 TYR A N 1
ATOM 883 C CA . TYR A 1 113 ? -7.086 -19.507 -12.733 1.00 79.94 113 TYR A CA 1
ATOM 884 C C . TYR A 1 113 ? -6.850 -20.209 -14.079 1.00 79.94 113 TYR A C 1
ATOM 886 O O . TYR A 1 113 ? -7.104 -19.601 -15.114 1.00 79.94 113 TYR A O 1
ATOM 894 N N . THR A 1 114 ? -6.417 -21.476 -14.091 1.00 84.31 114 THR A N 1
ATOM 895 C CA . THR A 1 114 ? -6.191 -22.241 -15.331 1.00 84.31 114 THR A CA 1
ATOM 896 C C . THR A 1 114 ? -7.469 -22.898 -15.849 1.00 84.31 114 THR A C 1
ATOM 898 O O . THR A 1 114 ? -7.665 -22.995 -17.057 1.00 84.31 114 THR A O 1
ATOM 901 N N . SER A 1 115 ? -8.372 -23.294 -14.944 1.00 81.38 115 SER A N 1
ATOM 902 C CA . SER A 1 115 ? -9.668 -23.897 -15.291 1.00 81.38 115 SER A CA 1
ATOM 903 C C . SER A 1 115 ? -10.858 -22.935 -15.191 1.00 81.38 115 SER A C 1
ATOM 905 O O . SER A 1 115 ? -11.989 -23.321 -15.491 1.00 81.38 115 SER A O 1
ATOM 907 N N . GLY A 1 116 ? -10.637 -21.692 -14.743 1.00 71.31 116 GLY A N 1
ATOM 908 C CA . GLY A 1 116 ? -11.689 -20.688 -14.544 1.00 71.31 116 GLY A CA 1
ATOM 909 C C . GLY A 1 116 ? -12.619 -20.971 -13.354 1.00 71.31 116 GLY A C 1
ATOM 910 O O . GLY A 1 116 ? -13.636 -20.292 -13.184 1.00 71.31 116 GLY A O 1
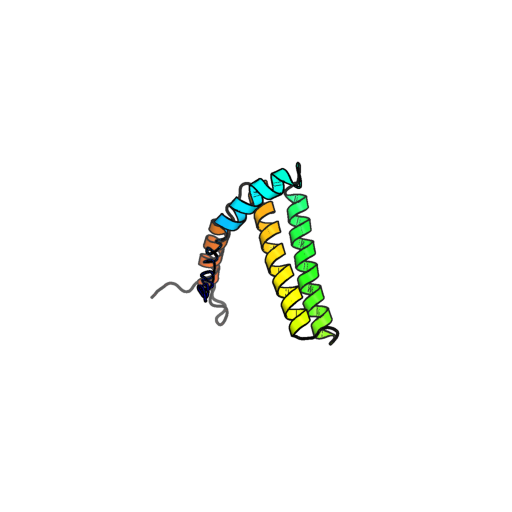ATOM 911 N N . LYS A 1 117 ? -12.304 -21.964 -12.512 1.00 69.88 117 LYS A N 1
ATOM 912 C CA . LYS A 1 117 ? -13.122 -22.344 -11.353 1.00 69.88 117 LYS A CA 1
ATOM 913 C C . LYS A 1 117 ? -12.737 -21.526 -10.119 1.00 69.88 117 LYS A C 1
ATOM 915 O O . LYS A 1 117 ? -11.582 -21.466 -9.707 1.00 69.88 117 LYS A O 1
ATOM 920 N N . LYS A 1 118 ? -13.744 -20.935 -9.465 1.00 62.09 118 LYS A N 1
ATOM 921 C CA . LYS A 1 118 ? -13.548 -20.074 -8.283 1.00 62.09 118 LYS A CA 1
ATOM 922 C C . LYS A 1 118 ? -13.085 -20.813 -7.018 1.00 62.09 118 LYS A C 1
ATOM 924 O O . LYS A 1 118 ? -12.579 -20.149 -6.119 1.00 62.09 118 LYS A O 1
ATOM 929 N N . ILE A 1 119 ? -13.296 -22.129 -6.902 1.00 65.62 119 ILE A N 1
ATOM 930 C CA . ILE A 1 119 ? -13.032 -22.891 -5.668 1.00 65.62 119 ILE A CA 1
ATOM 931 C C . ILE A 1 119 ? -12.566 -24.312 -6.009 1.00 65.62 119 ILE A C 1
ATOM 933 O O . ILE A 1 119 ? -13.332 -25.080 -6.591 1.00 65.62 119 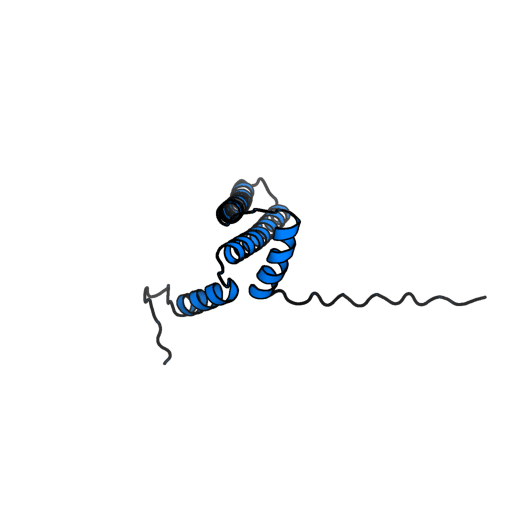ILE A O 1
ATOM 937 N N . VAL A 1 120 ? -11.363 -24.687 -5.567 1.00 59.66 120 VAL A N 1
ATOM 938 C CA . VAL A 1 120 ? -10.972 -26.096 -5.397 1.00 59.66 120 VAL A CA 1
ATOM 939 C C . VAL A 1 120 ? -11.303 -26.489 -3.955 1.00 59.66 120 VAL A C 1
ATOM 941 O O . VAL A 1 120 ? -10.744 -25.926 -3.013 1.00 59.66 120 VAL A O 1
ATOM 944 N N . ARG A 1 121 ? -12.270 -27.394 -3.749 1.00 53.66 121 ARG A N 1
ATOM 945 C CA . ARG A 1 121 ? -12.482 -28.000 -2.422 1.00 53.66 121 ARG A CA 1
ATOM 946 C C . ARG A 1 121 ? -11.348 -29.001 -2.170 1.00 53.66 121 ARG A C 1
ATOM 948 O O . ARG A 1 121 ? -10.976 -29.686 -3.122 1.00 53.66 121 ARG A O 1
ATOM 955 N N . PRO A 1 122 ? -10.798 -29.087 -0.946 1.00 56.62 122 PRO A N 1
ATOM 956 C CA . PRO A 1 122 ? -9.837 -30.136 -0.634 1.00 56.62 122 PRO A CA 1
ATOM 957 C C . PRO A 1 122 ? -10.492 -31.506 -0.860 1.00 56.62 122 PRO A C 1
ATOM 959 O O . PRO A 1 122 ? -11.677 -31.673 -0.555 1.00 56.62 122 PRO A O 1
ATOM 962 N N . ALA A 1 123 ? -9.724 -32.414 -1.467 1.00 53.84 123 ALA A N 1
ATOM 963 C CA . ALA A 1 123 ? -10.073 -33.824 -1.617 1.00 53.84 123 ALA A CA 1
ATOM 964 C C . ALA A 1 123 ? -10.060 -34.537 -0.260 1.00 53.84 123 ALA A C 1
ATOM 966 O O . ALA A 1 123 ? -9.253 -34.122 0.606 1.00 53.84 123 ALA A O 1
#

Foldseek 3Di:
DDDDDDPDDDDPPPPPDDDLQNLLVVLVVVCCVPPPPDALVNLVVQLVVLVVQLVVLVVCVVVVNDDPVRSVVSNVVSVVSNSNSVSVNCSNVVHRPRVVVVVVCVQVVQQDPPVRDSGDDDD